Protein AF-A0A5D4H9K0-F1 (afdb_monomer_lite)

Secondary structure (DSSP, 8-state):
-----HHHHHHHHTT--HHHHHHHH---HHHHHHHHH-TT-PPPHHHHHHHHHTSSS-HHHHHHHHSTT--GGG---S--SHHHHHHHTTT--HHHHHHHH---HHHHHHHHH-TT-PPPHHHHHHHHHHTT--HHHHHHHHHSSPPPP-S--

pLDDT: mean 79.82, std 12.38, range [40.53, 95.69]

Organism: NCBI:txid2605433

Structure (mmCIF, N/CA/C/O backbone):
data_AF-A0A5D4H9K0-F1
#
_entry.id   AF-A0A5D4H9K0-F1
#
loop_
_atom_site.group_PDB
_atom_site.id
_atom_site.type_symbol
_atom_site.label_atom_id
_atom_site.label_alt_id
_atom_site.label_comp_id
_atom_site.label_asym_id
_atom_site.label_entity_id
_atom_site.label_seq_id
_atom_site.pdbx_PDB_ins_code
_atom_site.Cartn_x
_atom_site.Cartn_y
_atom_site.Cartn_z
_atom_site.occupancy
_atom_site.B_iso_or_equiv
_atom_site.auth_seq_id
_atom_site.auth_comp_id
_atom_site.auth_asym_id
_atom_site.auth_atom_id
_atom_site.pdbx_PDB_model_num
ATOM 1 N N . MET A 1 1 ? -21.396 14.145 21.094 1.00 45.66 1 MET A N 1
ATOM 2 C CA . MET A 1 1 ? -20.827 12.779 21.058 1.00 45.66 1 MET A CA 1
ATOM 3 C C . MET A 1 1 ? -19.377 12.921 20.646 1.00 45.66 1 MET A C 1
ATOM 5 O O . MET A 1 1 ? -19.140 13.548 19.626 1.00 45.66 1 MET A O 1
ATOM 9 N N . GLY A 1 2 ? -18.428 12.471 21.471 1.00 56.56 2 GLY A N 1
ATOM 10 C CA . GLY A 1 2 ? -17.002 12.613 21.161 1.00 56.56 2 GLY A CA 1
ATOM 11 C C . GLY A 1 2 ? -16.648 11.836 19.897 1.00 56.56 2 GLY A C 1
ATOM 12 O O . GLY A 1 2 ? -17.076 10.691 19.743 1.00 56.56 2 GLY A O 1
ATOM 13 N N . HIS A 1 3 ? -15.917 12.470 18.984 1.00 75.94 3 HIS A N 1
ATOM 14 C CA . HIS A 1 3 ? -15.365 11.790 17.821 1.00 75.94 3 HIS A CA 1
ATOM 15 C C . HIS A 1 3 ? -14.275 10.839 18.324 1.00 75.94 3 HIS A C 1
ATOM 17 O O . HIS A 1 3 ? -13.294 11.279 18.909 1.00 75.94 3 HIS A O 1
ATOM 23 N N . TYR A 1 4 ? -14.509 9.532 18.189 1.00 85.31 4 TYR A N 1
ATOM 24 C CA . TYR A 1 4 ? -13.506 8.512 18.476 1.00 85.31 4 TYR A CA 1
ATOM 25 C C . TYR A 1 4 ? -12.906 8.009 17.167 1.00 85.31 4 TYR A C 1
ATOM 27 O O . TYR A 1 4 ? -13.662 7.696 16.234 1.00 85.31 4 TYR A O 1
ATOM 35 N N . THR A 1 5 ? -11.586 7.823 17.159 1.00 89.00 5 THR A N 1
ATOM 36 C CA . THR A 1 5 ? -10.868 7.127 16.084 1.00 89.00 5 THR A CA 1
ATOM 37 C C . THR A 1 5 ? -11.357 5.675 15.974 1.00 89.00 5 THR A C 1
ATOM 39 O O . THR A 1 5 ? -12.049 5.159 16.862 1.00 89.00 5 THR A O 1
ATOM 42 N N . LYS A 1 6 ? -10.976 4.956 14.909 1.00 88.00 6 LYS A N 1
ATOM 43 C CA . LYS A 1 6 ? -11.309 3.523 14.767 1.00 88.00 6 LYS A CA 1
ATOM 44 C C . LYS A 1 6 ? -10.778 2.690 15.941 1.00 88.00 6 LYS A C 1
ATOM 46 O O . LYS A 1 6 ? -11.530 1.908 16.522 1.00 88.00 6 LYS A O 1
ATOM 51 N N . LEU A 1 7 ? -9.522 2.924 16.333 1.00 87.94 7 LEU A N 1
ATOM 52 C CA . LEU A 1 7 ? -8.898 2.281 17.491 1.00 87.94 7 LEU A CA 1
ATOM 53 C C . LEU A 1 7 ? -9.605 2.678 18.795 1.00 87.94 7 LEU A C 1
ATOM 55 O O . LEU A 1 7 ? -9.997 1.808 19.568 1.00 87.94 7 LEU A O 1
ATOM 59 N N . GLY A 1 8 ? -9.840 3.973 19.018 1.00 91.06 8 GLY A N 1
ATOM 60 C CA . GLY A 1 8 ? -10.522 4.476 20.212 1.00 91.06 8 GLY A CA 1
ATOM 61 C C . GLY A 1 8 ? -11.923 3.899 20.385 1.00 91.06 8 GLY A C 1
ATOM 62 O O . GLY A 1 8 ? -12.282 3.428 21.463 1.00 91.06 8 GLY A O 1
ATOM 63 N N . ARG A 1 9 ? -12.705 3.864 19.303 1.00 92.06 9 ARG A N 1
ATOM 64 C CA . ARG A 1 9 ? -14.056 3.291 19.289 1.00 92.06 9 ARG A CA 1
ATOM 65 C C . ARG A 1 9 ? -14.034 1.806 19.631 1.00 92.06 9 ARG A C 1
ATOM 67 O O . ARG A 1 9 ? -14.868 1.352 20.415 1.00 92.06 9 ARG A O 1
ATOM 74 N N . TYR A 1 10 ? -13.090 1.064 19.055 1.00 92.81 10 TYR A N 1
ATOM 75 C CA . TYR A 1 10 ? -12.926 -0.359 19.327 1.00 92.81 10 TYR A CA 1
ATOM 76 C C . TYR A 1 10 ? -12.567 -0.622 20.795 1.00 92.81 10 TYR A C 1
ATOM 78 O O . TYR A 1 10 ? -13.199 -1.461 21.438 1.00 92.81 10 TYR A O 1
ATOM 86 N N . LEU A 1 11 ? -11.620 0.135 21.355 1.00 92.81 11 LEU A N 1
ATOM 87 C CA . LEU A 1 11 ? -11.205 0.004 22.754 1.00 92.81 11 LEU A CA 1
ATOM 88 C C . LEU A 1 11 ? -12.341 0.352 23.729 1.00 92.81 11 LEU A C 1
ATOM 90 O O . LEU A 1 11 ? -12.625 -0.429 24.637 1.00 92.81 11 LEU A O 1
ATOM 94 N N . VAL A 1 12 ? -13.063 1.455 23.498 1.00 93.44 12 VAL A N 1
ATOM 95 C CA . VAL A 1 12 ? -14.212 1.857 24.334 1.00 93.44 12 VAL A CA 1
ATOM 96 C C . VAL A 1 12 ? -15.330 0.817 24.289 1.00 93.44 12 VAL A C 1
ATOM 98 O O . VAL A 1 12 ? -15.874 0.458 25.335 1.00 93.44 12 VAL A O 1
ATOM 101 N N . ARG A 1 13 ? -15.661 0.286 23.104 1.00 93.31 13 ARG A N 1
ATOM 102 C CA . ARG A 1 13 ? -16.688 -0.761 22.960 1.00 93.31 13 ARG A CA 1
ATOM 103 C C . ARG A 1 13 ? -16.325 -2.025 23.740 1.00 93.31 13 ARG A C 1
ATOM 105 O O . ARG A 1 13 ? -17.204 -2.657 24.318 1.00 93.31 13 ARG A O 1
ATOM 112 N N . ASN A 1 14 ? -15.036 -2.344 23.801 1.00 93.44 14 ASN A N 1
ATOM 113 C CA . ASN A 1 14 ? -14.492 -3.457 24.575 1.00 93.44 14 ASN A CA 1
ATOM 114 C C . ASN A 1 14 ? -14.195 -3.104 26.046 1.00 93.44 14 ASN A C 1
ATOM 116 O O . ASN A 1 14 ? -13.546 -3.875 26.746 1.00 93.44 14 ASN A O 1
ATOM 120 N N . LYS A 1 15 ? -14.689 -1.957 26.541 1.00 94.12 15 LYS A N 1
ATOM 121 C CA . LYS A 1 15 ? -14.532 -1.481 27.928 1.00 94.12 15 LYS A CA 1
ATOM 122 C C . LYS A 1 15 ? -13.074 -1.297 28.369 1.00 94.12 15 LYS A C 1
ATOM 124 O O . LYS A 1 15 ? -12.784 -1.288 29.566 1.00 94.12 15 LYS A O 1
ATOM 129 N N . ILE A 1 16 ? -12.165 -1.095 27.419 1.00 95.06 16 ILE A N 1
ATOM 130 C CA . ILE A 1 16 ? -10.774 -0.750 27.696 1.00 95.06 16 ILE A CA 1
ATOM 131 C C . ILE A 1 16 ? -10.698 0.759 27.924 1.00 95.06 16 ILE A C 1
ATOM 133 O O . ILE A 1 16 ? -11.115 1.552 27.078 1.00 95.06 16 ILE A O 1
ATOM 137 N N . ASN A 1 17 ? -10.207 1.163 29.095 1.00 92.19 17 ASN A N 1
ATOM 138 C CA . ASN A 1 17 ? -10.084 2.572 29.457 1.00 92.19 17 ASN A CA 1
ATOM 139 C C . ASN A 1 17 ? -8.664 3.101 29.175 1.00 92.19 17 ASN A C 1
ATOM 141 O O . ASN A 1 17 ? -7.690 2.350 29.189 1.00 92.19 17 ASN A O 1
ATOM 145 N N . GLN A 1 18 ? -8.536 4.411 28.937 1.00 93.75 18 GLN A N 1
ATOM 146 C CA . GLN A 1 18 ? -7.247 5.034 28.604 1.00 93.75 18 GLN A CA 1
ATOM 147 C C . GLN A 1 18 ? -6.205 4.864 29.715 1.00 93.75 18 GLN A C 1
ATOM 149 O O . GLN A 1 18 ? -5.038 4.611 29.428 1.00 93.75 18 GLN A O 1
ATOM 154 N N . LYS A 1 19 ? -6.630 4.956 30.983 1.00 93.56 19 LYS A N 1
ATOM 155 C CA . LYS A 1 19 ? -5.751 4.802 32.149 1.00 93.56 19 LYS A CA 1
ATOM 156 C C . LYS A 1 19 ? -5.066 3.432 32.156 1.00 93.56 19 LYS A C 1
ATOM 158 O O . LYS A 1 19 ? -3.860 3.361 32.349 1.00 93.56 19 LYS A O 1
ATOM 163 N N . TYR A 1 20 ? -5.811 2.375 31.846 1.00 94.00 20 TYR A N 1
ATOM 164 C CA . TYR A 1 20 ? -5.295 1.017 31.731 1.00 94.00 20 TYR A CA 1
ATOM 165 C C . TYR A 1 20 ? -4.207 0.915 30.657 1.00 94.00 20 TYR A C 1
ATOM 167 O O . TYR A 1 20 ? -3.156 0.327 30.896 1.00 94.00 20 TYR A O 1
ATOM 175 N N . ILE A 1 21 ? -4.412 1.539 29.492 1.00 94.50 21 ILE A N 1
ATOM 176 C CA . ILE A 1 21 ? -3.400 1.555 28.429 1.00 94.50 21 ILE A CA 1
ATOM 177 C C . ILE A 1 21 ? -2.146 2.315 28.876 1.00 94.50 21 ILE A C 1
ATOM 179 O O . ILE A 1 21 ? -1.044 1.810 28.681 1.00 94.50 21 ILE A O 1
ATOM 183 N N . VAL A 1 22 ? -2.288 3.483 29.509 1.00 95.69 22 VAL A N 1
ATOM 184 C CA . VAL A 1 22 ? -1.152 4.265 30.037 1.00 95.69 22 VAL A CA 1
ATOM 185 C C . VAL A 1 22 ? -0.318 3.426 31.011 1.00 95.69 22 VAL A C 1
ATOM 187 O O . VAL A 1 22 ? 0.896 3.313 30.845 1.00 95.69 22 VAL A O 1
ATOM 190 N N . GLU A 1 23 ? -0.975 2.779 31.975 1.00 94.38 23 GLU A N 1
ATOM 191 C CA . GLU A 1 23 ? -0.322 1.995 33.032 1.00 94.38 23 GLU A CA 1
ATOM 192 C C . GLU A 1 23 ? 0.404 0.749 32.503 1.00 94.38 23 GLU A C 1
ATOM 194 O O . GLU A 1 23 ? 1.418 0.353 33.073 1.00 94.38 23 GLU A O 1
ATOM 199 N N . ASN A 1 24 ? -0.070 0.154 31.403 1.00 93.25 24 ASN A N 1
ATOM 200 C CA . ASN A 1 24 ? 0.453 -1.121 30.896 1.00 93.25 24 ASN A CA 1
ATOM 201 C C . ASN A 1 24 ? 1.328 -1.001 29.635 1.00 93.25 24 ASN A C 1
ATOM 203 O O . ASN A 1 24 ? 1.926 -1.988 29.214 1.00 93.25 24 ASN A O 1
ATOM 207 N N . THR A 1 25 ? 1.421 0.181 29.015 1.00 91.31 25 THR A N 1
ATOM 208 C CA . THR A 1 25 ? 2.244 0.398 27.803 1.00 91.31 25 THR A CA 1
ATOM 209 C C . THR A 1 25 ? 3.394 1.381 28.004 1.00 91.31 25 THR A C 1
ATOM 211 O O . THR A 1 25 ? 4.319 1.406 27.191 1.00 91.31 25 THR A O 1
ATOM 214 N N . GLY A 1 26 ? 3.352 2.197 29.065 1.00 90.94 26 GLY A N 1
ATOM 215 C CA . GLY A 1 26 ? 4.328 3.264 29.302 1.00 90.94 26 GLY A CA 1
ATOM 216 C C . GLY A 1 26 ? 4.161 4.482 28.385 1.00 90.94 26 GLY A C 1
ATOM 217 O O . GLY A 1 26 ? 5.025 5.358 28.367 1.00 90.94 26 GLY A O 1
ATOM 218 N N . PHE A 1 27 ? 3.075 4.560 27.609 1.00 94.31 27 PHE A N 1
ATOM 219 C CA . PHE A 1 27 ? 2.748 5.740 26.808 1.00 94.31 27 PHE A CA 1
ATOM 220 C C . PHE A 1 27 ? 2.212 6.883 27.675 1.00 94.31 27 PHE A C 1
ATOM 222 O O . PHE A 1 27 ? 1.559 6.655 28.691 1.00 94.31 27 PHE A O 1
ATOM 229 N N . SER A 1 28 ? 2.458 8.131 27.263 1.00 95.38 28 SER A N 1
ATOM 230 C CA . SER A 1 28 ? 1.916 9.295 27.969 1.00 95.38 28 SER A CA 1
ATOM 231 C C . SER A 1 28 ? 0.389 9.350 27.859 1.00 95.38 28 SER A C 1
ATOM 233 O O . SER A 1 28 ? -0.193 8.925 26.859 1.00 95.38 28 SER A O 1
ATOM 235 N N . ALA A 1 29 ? -0.267 9.921 28.874 1.00 93.75 29 ALA A N 1
ATOM 236 C CA . ALA A 1 29 ? -1.721 10.095 28.875 1.00 93.75 29 ALA A CA 1
ATOM 237 C C . ALA A 1 29 ? -2.212 10.909 27.668 1.00 93.75 29 ALA A C 1
ATOM 239 O O . ALA A 1 29 ? -3.228 10.568 27.071 1.00 93.75 29 ALA A O 1
ATOM 240 N N . GLU A 1 30 ? -1.454 11.931 27.264 1.00 93.25 30 GLU A N 1
ATOM 241 C CA . GLU A 1 30 ? -1.730 12.724 26.064 1.00 93.25 30 GLU A CA 1
ATOM 242 C C . GLU A 1 30 ? -1.684 11.867 24.791 1.00 93.25 30 GLU A C 1
ATOM 244 O O . GLU A 1 30 ? -2.621 11.882 23.997 1.00 93.25 30 GLU A O 1
ATOM 249 N N . LYS A 1 31 ? -0.641 11.044 24.627 1.00 91.38 31 LYS A N 1
ATOM 250 C CA . LYS A 1 31 ? -0.485 10.163 23.463 1.00 91.38 31 LYS A CA 1
ATOM 251 C C . LYS A 1 31 ? -1.603 9.122 23.384 1.00 91.38 31 LYS A C 1
ATOM 253 O O . LYS A 1 31 ? -2.177 8.918 22.317 1.00 91.38 31 LYS A O 1
ATOM 258 N N . VAL A 1 32 ? -1.959 8.512 24.515 1.00 93.06 32 VAL A N 1
ATOM 259 C CA . VAL A 1 32 ? -3.086 7.571 24.590 1.00 93.06 32 VAL A CA 1
ATOM 260 C C . VAL A 1 32 ? -4.414 8.274 24.311 1.00 93.06 32 VAL A C 1
ATOM 262 O O . VAL A 1 32 ? -5.237 7.729 23.581 1.00 93.06 32 VAL A O 1
ATOM 265 N N . SER A 1 33 ? -4.619 9.486 24.828 1.00 93.12 33 SER A N 1
ATOM 266 C CA . SER A 1 33 ? -5.807 10.285 24.515 1.00 93.12 33 SER A CA 1
ATOM 267 C C . SER A 1 33 ? -5.909 10.544 23.012 1.00 93.12 33 SER A C 1
ATOM 269 O O . SER A 1 33 ? -6.958 10.285 22.424 1.00 93.12 33 SER A O 1
ATOM 271 N N . ASN A 1 34 ? -4.814 10.941 22.360 1.00 91.94 34 ASN A N 1
ATOM 272 C CA . ASN A 1 34 ? -4.777 11.185 20.916 1.00 91.94 34 ASN A CA 1
ATOM 273 C C . ASN A 1 34 ? -5.175 9.941 20.109 1.00 91.94 34 ASN A C 1
ATOM 275 O O . ASN A 1 34 ? -5.990 10.044 19.195 1.00 91.94 34 ASN A O 1
ATOM 279 N N . TYR A 1 35 ? -4.722 8.747 20.505 1.00 90.00 35 TYR A N 1
ATOM 280 C CA . TYR A 1 35 ? -5.180 7.503 19.875 1.00 90.00 35 TYR A CA 1
ATOM 281 C C . TYR A 1 35 ? -6.683 7.268 19.996 1.00 90.00 35 TYR A C 1
ATOM 283 O O . TYR A 1 35 ? -7.250 6.591 19.142 1.00 90.00 35 TYR A O 1
ATOM 291 N N . TYR A 1 36 ? -7.338 7.789 21.035 1.00 91.38 36 TYR A N 1
ATOM 292 C CA . TYR A 1 36 ? -8.774 7.616 21.217 1.00 91.38 36 TYR A CA 1
ATOM 293 C C . TYR A 1 36 ? -9.589 8.616 20.403 1.00 91.38 36 TYR A C 1
ATOM 295 O O . TYR A 1 36 ? -10.618 8.212 19.865 1.00 91.38 36 TYR A O 1
ATOM 303 N N . ILE A 1 37 ? -9.169 9.882 20.320 1.00 90.81 37 ILE A N 1
ATOM 304 C CA . ILE A 1 37 ? -10.042 10.971 19.842 1.00 90.81 37 ILE A CA 1
ATOM 305 C C . ILE A 1 37 ? -9.509 11.793 18.661 1.00 90.81 37 ILE A C 1
ATOM 307 O O . ILE A 1 37 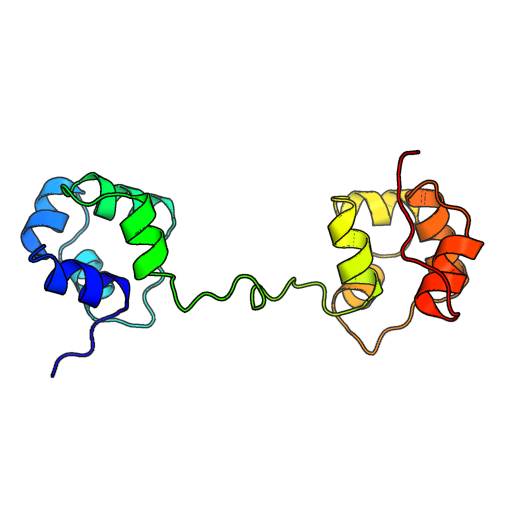? -10.293 12.506 18.044 1.00 90.81 37 ILE A O 1
ATOM 311 N N . GLU A 1 38 ? -8.219 11.723 18.328 1.00 86.94 38 GLU A N 1
ATOM 312 C CA . GLU A 1 38 ? -7.623 12.557 17.277 1.00 86.94 38 GLU A CA 1
ATOM 313 C C . GLU A 1 38 ? -7.430 11.750 15.987 1.00 86.94 38 GLU A C 1
ATOM 315 O O . GLU A 1 38 ? -6.473 10.985 15.854 1.00 86.94 38 GLU A O 1
ATOM 320 N N . ASP A 1 39 ? -8.331 11.946 15.020 1.00 75.25 39 ASP A N 1
ATOM 321 C CA . ASP A 1 39 ? -8.386 11.195 13.756 1.00 75.25 39 ASP A CA 1
ATOM 322 C C . ASP A 1 39 ? -7.112 11.318 12.902 1.00 75.25 39 ASP A C 1
ATOM 324 O O . ASP A 1 39 ? -6.836 10.439 12.083 1.00 75.25 39 ASP A O 1
ATOM 328 N N . ARG A 1 40 ? -6.311 12.380 13.079 1.00 73.81 40 ARG A N 1
ATOM 329 C CA . ARG A 1 40 ? -5.031 12.553 12.366 1.00 73.81 40 ARG A CA 1
ATOM 330 C C . ARG A 1 40 ? -3.856 11.834 13.025 1.00 73.81 40 ARG A C 1
ATOM 332 O O . ARG A 1 40 ? -2.765 11.814 12.452 1.00 73.81 40 ARG A O 1
ATOM 339 N N . THR A 1 41 ? -4.044 11.265 14.213 1.00 76.75 41 THR A N 1
ATOM 340 C CA . THR A 1 41 ? -2.977 10.550 14.915 1.00 76.75 41 THR A CA 1
ATOM 341 C C . THR A 1 41 ? -2.682 9.239 14.204 1.00 76.75 41 THR A C 1
ATOM 343 O O . THR A 1 41 ? -3.505 8.325 14.181 1.00 76.75 41 THR A O 1
ATOM 346 N N . LEU A 1 42 ? -1.478 9.131 13.648 1.00 72.00 42 LEU A N 1
ATOM 347 C CA . LEU A 1 42 ? -0.970 7.871 13.123 1.00 72.00 42 LEU A CA 1
ATOM 348 C C . LEU A 1 42 ? -0.542 6.974 14.287 1.00 72.00 42 LEU A C 1
ATOM 350 O O . LEU A 1 42 ? 0.186 7.410 15.178 1.00 72.00 42 LEU A O 1
ATOM 354 N N . VAL A 1 43 ? -0.993 5.721 14.264 1.00 75.75 43 VAL A N 1
ATOM 355 C CA . VAL A 1 43 ? -0.554 4.679 15.198 1.00 75.75 43 VAL A CA 1
ATOM 356 C C . VAL A 1 43 ? 0.479 3.830 14.476 1.00 75.75 43 VAL A C 1
ATOM 358 O O . VAL A 1 43 ? 0.155 3.196 13.468 1.00 75.75 43 VAL A O 1
ATOM 361 N N . TYR A 1 44 ? 1.720 3.820 14.956 1.00 72.25 44 TYR A N 1
ATOM 362 C CA . TYR A 1 44 ? 2.733 2.945 14.370 1.00 72.25 44 TYR A CA 1
ATOM 363 C C . TYR A 1 44 ? 2.437 1.476 14.696 1.00 72.25 44 TYR A C 1
ATOM 365 O O . TYR A 1 44 ? 1.771 1.155 15.682 1.00 72.25 44 TYR A O 1
ATOM 373 N N . ALA A 1 45 ? 2.919 0.559 13.855 1.00 58.06 45 ALA A N 1
ATOM 374 C CA . ALA A 1 45 ? 2.597 -0.864 13.975 1.00 58.06 45 ALA A CA 1
ATOM 375 C C . ALA A 1 45 ? 3.045 -1.466 15.322 1.00 58.06 45 ALA A C 1
ATOM 377 O O . ALA A 1 45 ? 2.329 -2.274 15.914 1.00 58.06 45 ALA A O 1
ATOM 378 N N . ASP A 1 46 ? 4.202 -1.047 15.835 1.00 63.69 46 ASP A N 1
ATOM 379 C CA . ASP A 1 46 ? 4.719 -1.474 17.136 1.00 63.69 46 ASP A CA 1
ATOM 380 C C . ASP A 1 46 ? 3.904 -0.897 18.306 1.00 63.69 46 ASP A C 1
ATOM 382 O O . ASP A 1 46 ? 3.718 -1.564 19.327 1.00 63.69 46 ASP A O 1
ATOM 386 N N . GLU A 1 47 ? 3.374 0.317 18.153 1.00 82.38 47 GLU A N 1
ATOM 387 C CA . GLU A 1 47 ? 2.498 0.959 19.135 1.00 82.38 47 GLU A CA 1
ATOM 388 C C . GLU A 1 47 ? 1.137 0.270 19.193 1.00 82.38 47 GLU A C 1
ATOM 390 O O . GLU A 1 47 ? 0.667 -0.081 20.276 1.00 82.38 47 GLU A O 1
ATOM 395 N N . PHE A 1 48 ? 0.543 0.001 18.029 1.00 87.00 48 PHE A N 1
ATOM 396 C CA . PHE A 1 48 ? -0.683 -0.780 17.906 1.00 87.00 48 PHE A CA 1
ATOM 397 C C . PHE A 1 48 ? -0.519 -2.165 18.540 1.00 87.00 48 PHE A C 1
ATOM 399 O O . PHE A 1 48 ? -1.353 -2.582 19.346 1.00 87.00 48 PHE A O 1
ATOM 406 N N . TYR A 1 49 ? 0.596 -2.843 18.248 1.00 82.69 49 TYR A N 1
ATOM 407 C CA . TYR A 1 49 ? 0.896 -4.154 18.814 1.00 82.69 49 TYR A CA 1
ATOM 408 C C . TYR A 1 49 ? 0.892 -4.137 20.347 1.00 82.69 49 TYR A C 1
ATOM 410 O O . TYR A 1 49 ? 0.219 -4.956 20.977 1.00 82.69 49 TYR A O 1
ATOM 418 N N . LYS A 1 50 ? 1.590 -3.168 20.952 1.00 88.62 50 LYS A N 1
ATOM 419 C CA . LYS A 1 50 ? 1.654 -3.003 22.413 1.00 88.62 50 LYS A CA 1
ATOM 420 C C . LYS A 1 50 ? 0.286 -2.713 23.029 1.00 88.62 50 LYS A C 1
ATOM 422 O O . LYS A 1 50 ? -0.020 -3.267 24.080 1.00 88.62 50 LYS A O 1
ATOM 427 N N . ILE A 1 51 ? -0.530 -1.881 22.378 1.00 91.31 51 ILE A N 1
ATOM 428 C CA . ILE A 1 51 ? -1.873 -1.517 22.857 1.00 91.31 51 ILE A CA 1
ATOM 429 C C . ILE A 1 51 ? -2.798 -2.730 22.886 1.00 91.31 51 ILE A C 1
ATOM 431 O O . ILE A 1 51 ? -3.508 -2.916 23.866 1.00 91.31 51 ILE A O 1
ATOM 435 N N . ILE A 1 52 ? -2.809 -3.561 21.842 1.00 93.38 52 ILE A N 1
ATOM 436 C CA . ILE A 1 52 ? -3.696 -4.731 21.824 1.00 93.38 52 ILE A CA 1
ATOM 437 C C . ILE A 1 52 ? -3.168 -5.822 22.761 1.00 93.38 52 ILE A C 1
ATOM 439 O O . ILE A 1 52 ? -3.939 -6.368 23.549 1.00 93.38 52 ILE A O 1
ATOM 443 N N . LYS A 1 53 ? -1.857 -6.104 22.755 1.00 91.50 53 LYS A N 1
ATOM 444 C CA . LYS A 1 53 ? -1.264 -7.165 23.590 1.00 91.50 53 LYS A CA 1
ATOM 445 C C . LYS A 1 53 ? -1.318 -6.907 25.091 1.00 91.50 53 LYS A C 1
ATOM 447 O O . LYS A 1 53 ? -1.257 -7.871 25.846 1.00 91.50 53 LYS A O 1
ATOM 452 N N . CYS A 1 54 ? -1.421 -5.655 25.534 1.00 93.38 54 CYS A N 1
ATOM 453 C CA . CYS A 1 54 ? -1.621 -5.373 26.954 1.00 93.38 54 CYS A CA 1
ATOM 454 C C . CYS A 1 54 ? -3.069 -5.610 27.417 1.00 93.38 54 CYS A C 1
ATOM 456 O O . CYS A 1 54 ? -3.337 -5.513 28.608 1.00 93.38 54 CYS A O 1
ATOM 458 N N . THR A 1 55 ? -3.994 -5.929 26.506 1.00 92.25 55 THR A N 1
ATOM 459 C CA . THR A 1 55 ? -5.390 -6.273 26.808 1.00 92.25 55 THR A CA 1
ATOM 460 C C . THR A 1 55 ? -5.633 -7.780 26.687 1.00 92.25 55 THR A C 1
ATOM 462 O O . THR A 1 55 ? -4.774 -8.529 26.233 1.00 92.25 55 THR A O 1
ATOM 465 N N . SER A 1 56 ? -6.834 -8.235 27.050 1.00 91.69 56 SER A N 1
ATOM 466 C CA . SER A 1 56 ? -7.277 -9.618 26.828 1.00 91.69 56 SER A CA 1
ATOM 467 C C . SER A 1 56 ? -7.919 -9.845 25.451 1.00 91.69 56 SER A C 1
ATOM 469 O O . SER A 1 56 ? -8.590 -10.858 25.262 1.00 91.69 56 SER A O 1
ATOM 471 N N . LEU A 1 57 ? -7.823 -8.880 24.531 1.00 91.19 57 LEU A N 1
ATOM 472 C CA . LEU A 1 57 ? -8.453 -8.967 23.214 1.00 91.19 57 LEU A CA 1
ATOM 473 C C . LEU A 1 57 ? -7.643 -9.874 22.288 1.00 91.19 57 LEU A C 1
ATOM 475 O O . LEU A 1 57 ? -6.411 -9.853 22.311 1.00 91.19 57 LEU A O 1
ATOM 479 N N . ASP A 1 58 ? -8.341 -10.639 21.447 1.00 92.19 58 ASP A N 1
ATOM 480 C CA . ASP A 1 58 ? -7.688 -11.396 20.386 1.00 92.19 58 ASP A CA 1
ATOM 481 C C . ASP A 1 58 ? -7.077 -10.436 19.357 1.00 92.19 58 ASP A C 1
ATOM 483 O O . ASP A 1 58 ? -7.673 -9.418 18.990 1.00 92.19 58 ASP A O 1
ATOM 487 N N . PHE A 1 59 ? -5.846 -10.723 18.941 1.00 82.62 59 PHE A N 1
ATOM 488 C CA . PHE A 1 59 ? -5.085 -9.804 18.105 1.00 82.62 59 PHE A CA 1
ATOM 489 C C . PHE A 1 59 ? -5.602 -9.775 16.666 1.00 82.62 59 PHE A C 1
ATOM 491 O O . PHE A 1 59 ? -5.676 -8.698 16.068 1.00 82.62 59 PHE A O 1
ATOM 498 N N . ASP A 1 60 ? -5.989 -10.932 16.137 1.00 72.06 60 ASP A N 1
ATOM 499 C CA . ASP A 1 60 ? -6.415 -11.087 14.751 1.00 72.06 60 ASP A CA 1
ATOM 500 C C . ASP A 1 60 ? -7.831 -10.526 14.577 1.00 72.06 60 ASP A C 1
ATOM 502 O O . ASP A 1 60 ? -8.062 -9.726 13.666 1.00 72.06 60 ASP A O 1
ATOM 506 N N . ASP A 1 61 ? -8.734 -10.799 15.524 1.00 85.31 61 ASP A N 1
ATOM 507 C CA . ASP A 1 61 ? -10.069 -10.187 15.566 1.00 85.31 61 ASP A CA 1
ATOM 508 C C . ASP A 1 61 ? -9.989 -8.661 15.728 1.00 85.31 61 ASP A C 1
ATOM 510 O O . ASP A 1 61 ? -10.742 -7.909 15.099 1.00 85.31 61 ASP A O 1
ATOM 514 N N . SER A 1 62 ? -9.039 -8.177 16.538 1.00 84.38 62 SER A N 1
ATOM 515 C CA . SER A 1 62 ? -8.803 -6.739 16.697 1.00 84.38 62 SER A CA 1
ATOM 516 C C . SER A 1 62 ? -8.336 -6.096 15.396 1.00 84.38 62 SER A C 1
ATOM 518 O O . SER A 1 62 ? -8.830 -5.027 15.038 1.00 84.38 62 SER A O 1
ATOM 520 N N . CYS A 1 63 ? -7.425 -6.738 14.660 1.00 80.12 63 CYS A N 1
ATOM 521 C CA . CYS A 1 63 ? -7.006 -6.262 13.343 1.00 80.12 63 CYS A CA 1
ATOM 522 C C . CYS A 1 63 ? -8.182 -6.241 12.366 1.00 80.12 63 CYS A C 1
ATOM 524 O O . CYS A 1 63 ? -8.439 -5.208 11.746 1.00 80.12 63 CYS A O 1
ATOM 526 N N . ALA A 1 64 ? -8.912 -7.354 12.269 1.00 77.44 64 ALA A N 1
ATOM 527 C CA . ALA A 1 64 ? -10.034 -7.500 11.355 1.00 77.44 64 ALA A CA 1
ATOM 528 C C . ALA A 1 64 ? -11.082 -6.411 11.582 1.00 77.44 64 ALA A C 1
ATOM 530 O O . ALA A 1 64 ? -11.538 -5.807 10.624 1.00 77.44 64 ALA A O 1
ATOM 531 N N . GLU A 1 65 ? -11.421 -6.095 12.831 1.00 84.25 65 GLU A N 1
ATOM 532 C CA . GLU A 1 65 ? -12.479 -5.136 13.149 1.00 84.25 65 GLU A CA 1
ATOM 533 C C . GLU A 1 65 ? -12.025 -3.668 13.106 1.00 84.25 65 GLU A C 1
ATOM 535 O O . GLU A 1 65 ? -12.792 -2.804 12.670 1.00 84.25 65 GLU A O 1
ATOM 540 N N . ILE A 1 66 ? -10.798 -3.354 13.542 1.00 84.75 66 ILE A N 1
ATOM 541 C CA . ILE A 1 66 ? -10.260 -1.979 13.505 1.00 84.75 66 ILE A CA 1
ATOM 542 C C . ILE A 1 66 ? -9.964 -1.558 12.062 1.00 84.75 66 ILE A C 1
ATOM 544 O O . ILE A 1 66 ? -10.169 -0.397 11.692 1.00 84.75 66 ILE A O 1
ATOM 548 N N . PHE A 1 67 ? -9.517 -2.507 11.241 1.00 82.31 67 PHE A N 1
ATOM 549 C CA . PHE A 1 67 ? -9.130 -2.289 9.854 1.00 82.31 67 PHE A CA 1
ATOM 5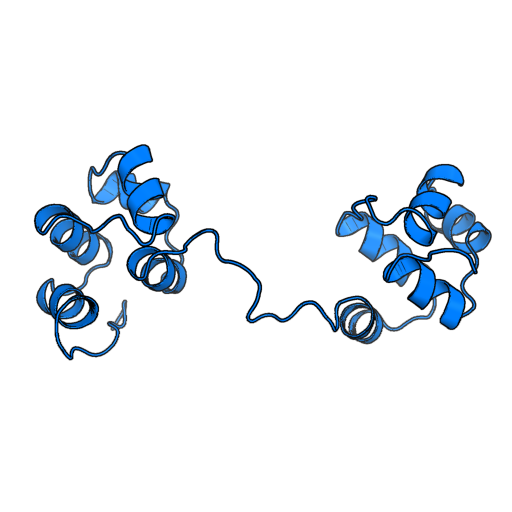50 C C . PHE A 1 67 ? -10.132 -2.865 8.848 1.00 82.31 67 PHE A C 1
ATOM 552 O O . PHE A 1 67 ? -9.804 -2.936 7.673 1.00 82.31 67 PHE A O 1
ATOM 559 N N . LYS A 1 68 ? -11.363 -3.213 9.252 1.00 79.00 68 LYS A N 1
ATOM 560 C CA . LYS A 1 68 ? -12.369 -3.816 8.349 1.00 79.00 68 LYS A CA 1
ATOM 561 C C . LYS A 1 68 ? -12.711 -2.988 7.118 1.00 79.00 68 LYS A C 1
ATOM 563 O O . LYS A 1 68 ? -13.089 -3.544 6.097 1.00 79.00 68 LYS A O 1
ATOM 568 N N . ASP A 1 69 ? -12.594 -1.663 7.218 1.00 70.50 69 ASP A N 1
ATOM 569 C CA . ASP A 1 69 ? -12.829 -0.772 6.077 1.00 70.50 69 ASP A CA 1
ATOM 570 C C . ASP A 1 69 ? -11.551 -0.534 5.252 1.00 70.50 69 ASP A C 1
ATOM 572 O O . ASP A 1 69 ? -11.579 0.222 4.281 1.00 70.50 69 ASP A O 1
ATOM 576 N N . ILE A 1 70 ? -10.413 -1.118 5.652 1.00 61.44 70 ILE A N 1
ATOM 577 C CA . ILE A 1 70 ? -9.226 -1.215 4.803 1.00 61.44 70 ILE A CA 1
ATOM 578 C C . ILE A 1 70 ? -9.484 -2.364 3.839 1.00 61.44 70 ILE A C 1
ATOM 580 O O . ILE A 1 70 ? -9.214 -3.530 4.113 1.00 61.44 70 ILE A O 1
ATOM 584 N N . ASP A 1 71 ? -10.036 -2.006 2.692 1.00 50.91 71 ASP A N 1
ATOM 585 C CA . ASP A 1 71 ? -10.156 -2.923 1.579 1.00 50.91 71 ASP A CA 1
ATOM 586 C C . ASP A 1 71 ? -8.747 -3.226 1.039 1.00 50.91 71 ASP A C 1
ATOM 588 O O . ASP A 1 71 ? -8.028 -2.314 0.624 1.00 50.91 71 ASP A O 1
ATOM 592 N N . ILE A 1 72 ? -8.332 -4.498 1.044 1.00 44.38 72 ILE A N 1
ATOM 593 C CA . ILE A 1 72 ? -7.068 -4.936 0.423 1.00 44.38 72 ILE A CA 1
ATOM 594 C C . ILE A 1 72 ? -7.028 -4.538 -1.062 1.00 44.38 72 ILE A C 1
ATOM 596 O O . ILE A 1 72 ? -5.947 -4.294 -1.599 1.00 44.38 72 ILE A O 1
ATOM 600 N N . THR A 1 73 ? -8.185 -4.394 -1.718 1.00 46.16 73 THR A N 1
ATOM 601 C CA . THR A 1 73 ? -8.264 -3.902 -3.100 1.00 46.16 73 THR A CA 1
ATOM 602 C C . THR A 1 73 ? -7.984 -2.396 -3.236 1.00 46.16 73 THR A C 1
ATOM 604 O O . THR A 1 73 ? -7.688 -1.944 -4.339 1.00 46.16 73 THR A O 1
ATOM 607 N N . ASN A 1 74 ? -7.966 -1.644 -2.124 1.00 40.53 74 ASN A N 1
ATOM 608 C CA . ASN A 1 74 ? -7.614 -0.219 -2.037 1.00 40.53 74 ASN A CA 1
ATOM 609 C C . ASN A 1 74 ? -6.237 0.051 -1.399 1.00 40.53 74 ASN A C 1
ATOM 611 O O . ASN A 1 74 ? -5.919 1.209 -1.110 1.00 40.53 74 ASN A O 1
ATOM 615 N N . TYR A 1 75 ? -5.373 -0.959 -1.208 1.00 40.81 75 TYR A N 1
ATOM 616 C CA . TYR A 1 75 ? -3.941 -0.662 -1.113 1.00 40.81 75 TYR A CA 1
ATOM 617 C C . TYR A 1 75 ? -3.508 -0.161 -2.491 1.00 40.81 75 TYR A C 1
ATOM 619 O O . TYR A 1 75 ? -3.200 -0.954 -3.383 1.00 40.81 75 TYR A O 1
ATOM 627 N N . GLU A 1 76 ? -3.538 1.160 -2.692 1.00 46.12 76 GLU A N 1
ATOM 628 C CA . GLU A 1 76 ? -2.966 1.777 -3.880 1.00 46.12 76 GLU A CA 1
ATOM 629 C C . GLU A 1 76 ? -1.479 1.451 -3.878 1.00 46.12 76 GLU A C 1
ATOM 631 O O . GLU A 1 76 ? -0.646 2.117 -3.257 1.00 46.12 76 GLU A O 1
ATOM 636 N N . SER A 1 77 ? -1.133 0.383 -4.591 1.00 54.53 77 SER A N 1
ATOM 637 C CA . SER A 1 77 ? 0.212 0.211 -5.079 1.00 54.53 77 SER A CA 1
ATOM 638 C C . SER A 1 77 ? 0.611 1.557 -5.673 1.00 54.53 77 SER A C 1
ATOM 640 O O . SER A 1 77 ? -0.072 2.070 -6.561 1.00 54.53 77 SER A O 1
ATOM 642 N N . LYS A 1 78 ? 1.711 2.156 -5.194 1.00 61.69 78 LYS A N 1
ATOM 643 C CA . LYS A 1 78 ? 2.270 3.375 -5.814 1.00 61.69 78 LYS A CA 1
ATOM 644 C C . LYS A 1 78 ? 2.420 3.210 -7.334 1.00 61.69 78 LYS A C 1
ATOM 646 O O . LYS A 1 78 ? 2.511 4.181 -8.077 1.00 61.69 78 LYS A O 1
ATOM 651 N N . TRP A 1 79 ? 2.468 1.958 -7.777 1.00 69.94 79 TRP A N 1
ATOM 652 C CA . TRP A 1 79 ? 2.377 1.522 -9.146 1.00 69.94 79 TRP A CA 1
ATOM 653 C C . TRP A 1 79 ? 0.956 1.652 -9.692 1.00 69.94 79 TRP A C 1
ATOM 655 O O . TRP A 1 79 ? 0.103 0.793 -9.486 1.00 69.94 79 TRP A O 1
ATOM 665 N N . GLN A 1 80 ? 0.719 2.731 -10.425 1.00 71.56 80 GLN A N 1
ATOM 666 C CA . GLN A 1 80 ? -0.579 2.991 -11.032 1.00 71.56 80 GLN A CA 1
ATOM 667 C C . GLN A 1 80 ? -0.634 2.533 -12.492 1.00 71.56 80 GLN A C 1
ATOM 669 O O . GLN A 1 80 ? -1.730 2.335 -13.008 1.00 71.56 80 GLN A O 1
ATOM 674 N N . SER A 1 81 ? 0.505 2.371 -13.176 1.00 78.38 81 SER A N 1
ATOM 675 C CA . SER A 1 81 ? 0.519 1.904 -14.565 1.00 78.38 81 SER A CA 1
ATOM 676 C C . SER A 1 81 ? 0.378 0.382 -14.650 1.00 78.38 81 SER A C 1
ATOM 678 O O . SER A 1 81 ? 0.785 -0.345 -13.742 1.00 78.38 81 SER A O 1
ATOM 680 N N . GLU A 1 82 ? -0.141 -0.118 -15.774 1.00 79.25 82 GLU A N 1
ATOM 681 C CA . GLU A 1 82 ? -0.212 -1.561 -16.045 1.00 79.25 82 GLU A CA 1
ATOM 682 C C . GLU A 1 82 ? 1.170 -2.222 -15.949 1.00 79.25 82 GLU A C 1
ATOM 684 O O . GLU A 1 82 ? 1.302 -3.328 -15.426 1.00 79.25 82 GLU A O 1
ATOM 689 N N . LEU A 1 83 ? 2.219 -1.510 -16.378 1.00 79.50 83 LEU A N 1
ATOM 690 C CA . LEU A 1 83 ? 3.607 -1.943 -16.247 1.00 79.50 83 LEU A CA 1
ATOM 691 C C . LEU A 1 83 ? 4.050 -2.032 -14.783 1.00 79.50 83 LEU A C 1
ATOM 693 O O . LEU A 1 83 ? 4.708 -2.995 -14.390 1.00 79.50 83 LEU A O 1
ATOM 697 N N . GLY A 1 84 ? 3.675 -1.052 -13.965 1.00 78.75 84 GLY A N 1
ATOM 698 C CA . GLY A 1 84 ? 3.959 -1.049 -12.538 1.00 78.75 84 GLY A CA 1
ATOM 699 C C . GLY A 1 84 ? 3.274 -2.198 -11.796 1.00 78.75 84 GLY A C 1
ATOM 700 O O . GLY A 1 84 ? 3.915 -2.890 -11.004 1.00 78.75 84 GLY A O 1
ATOM 701 N N . ILE A 1 85 ? 2.000 -2.450 -12.097 1.00 79.56 85 ILE A N 1
ATOM 702 C CA . ILE A 1 85 ? 1.222 -3.562 -11.529 1.00 79.56 85 ILE A CA 1
ATOM 703 C C . ILE A 1 85 ? 1.804 -4.912 -11.971 1.00 79.56 85 ILE A C 1
ATOM 705 O O . ILE A 1 85 ? 1.961 -5.828 -11.159 1.00 79.56 85 ILE A O 1
ATOM 709 N N . PHE A 1 86 ? 2.168 -5.032 -13.250 1.00 81.19 86 PHE A N 1
ATOM 710 C CA . PHE A 1 86 ? 2.815 -6.220 -13.797 1.00 81.19 86 PHE A CA 1
ATOM 711 C C . PHE A 1 86 ? 4.121 -6.535 -13.054 1.00 81.19 86 PHE A C 1
ATOM 713 O O . PHE A 1 86 ? 4.281 -7.649 -12.553 1.00 81.19 86 PHE A O 1
ATOM 720 N N . LEU A 1 87 ? 5.006 -5.541 -12.913 1.00 76.06 87 LEU A N 1
ATOM 721 C CA . LEU A 1 87 ? 6.317 -5.679 -12.272 1.00 76.06 87 LEU A CA 1
ATOM 722 C C . LEU A 1 87 ? 6.248 -5.931 -10.764 1.00 76.06 87 LEU A C 1
ATOM 724 O O . LEU A 1 87 ? 7.090 -6.664 -10.239 1.00 76.06 87 LEU A O 1
ATOM 728 N N . PHE A 1 88 ? 5.240 -5.387 -10.077 1.00 72.25 88 PHE A N 1
ATOM 729 C CA . PHE A 1 88 ? 4.981 -5.695 -8.668 1.00 72.25 88 PHE A CA 1
ATOM 730 C C . PHE A 1 88 ? 4.827 -7.202 -8.433 1.00 72.25 88 PHE A C 1
ATOM 732 O O . PHE A 1 88 ? 5.388 -7.732 -7.478 1.00 72.25 88 PHE A O 1
ATOM 739 N N . GLY A 1 89 ? 4.159 -7.903 -9.357 1.00 69.56 89 GLY A N 1
ATOM 740 C CA . GLY A 1 89 ? 3.975 -9.355 -9.290 1.00 69.56 89 GLY A CA 1
ATOM 741 C C . GLY A 1 89 ? 5.271 -10.175 -9.325 1.00 69.56 89 GLY A C 1
ATOM 742 O O . GLY A 1 89 ? 5.247 -11.336 -8.935 1.00 69.56 89 GLY A O 1
ATOM 743 N N . TYR A 1 90 ? 6.400 -9.589 -9.739 1.00 68.69 90 TYR A N 1
ATOM 744 C CA . TYR A 1 90 ? 7.700 -10.275 -9.803 1.00 68.69 90 TYR A CA 1
ATOM 745 C C . TYR A 1 90 ? 8.692 -9.841 -8.716 1.00 68.69 90 TYR A C 1
ATOM 747 O O . TYR A 1 90 ? 9.854 -10.248 -8.773 1.00 68.69 90 TYR A O 1
ATOM 755 N N . PHE A 1 91 ? 8.262 -9.015 -7.749 1.00 62.56 91 PHE A N 1
ATOM 756 C CA . PHE A 1 91 ? 9.045 -8.577 -6.580 1.00 62.56 91 PHE A CA 1
ATOM 757 C C . PHE A 1 91 ? 10.512 -8.209 -6.894 1.00 62.56 91 PHE A C 1
ATOM 759 O O . PHE A 1 91 ? 11.440 -8.588 -6.177 1.00 62.56 91 PHE A O 1
ATOM 766 N N . LYS A 1 92 ? 10.758 -7.455 -7.973 1.00 66.44 92 LYS A N 1
ATOM 767 C CA . LYS A 1 92 ? 12.097 -6.915 -8.260 1.00 66.44 92 LYS A CA 1
ATOM 768 C C . LYS A 1 92 ? 12.222 -5.487 -7.712 1.00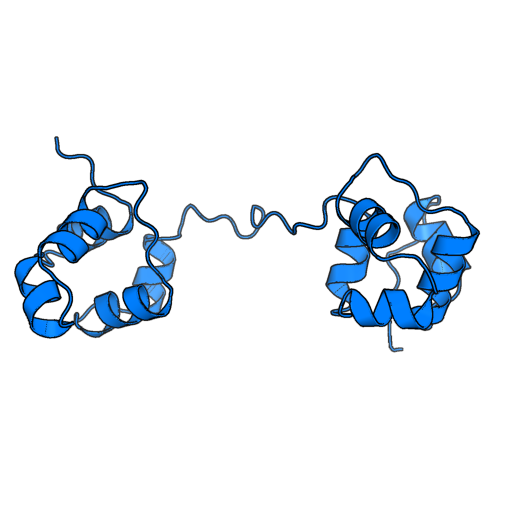 66.44 92 LYS A C 1
ATOM 770 O O . LYS A 1 92 ? 11.382 -4.648 -8.042 1.00 66.44 92 LYS A O 1
ATOM 775 N N . PRO A 1 93 ? 13.253 -5.177 -6.897 1.00 69.94 93 PRO A N 1
ATOM 776 C CA . PRO A 1 93 ? 13.518 -3.808 -6.463 1.00 69.94 93 PRO A CA 1
ATOM 777 C C . PRO A 1 93 ? 13.692 -2.870 -7.663 1.00 69.94 93 PRO A C 1
ATOM 779 O O . PRO A 1 93 ? 14.259 -3.264 -8.680 1.00 69.94 93 PRO A O 1
ATOM 782 N N . LEU A 1 94 ? 13.262 -1.610 -7.538 1.00 73.56 94 LEU A N 1
ATOM 783 C CA . LEU A 1 94 ? 13.420 -0.603 -8.599 1.00 73.56 94 LEU A CA 1
ATOM 784 C C . LEU A 1 94 ? 14.884 -0.492 -9.064 1.00 73.56 94 LEU A C 1
ATOM 786 O O . LEU A 1 94 ? 15.147 -0.450 -10.262 1.00 73.56 94 LEU A O 1
ATOM 790 N N . SER A 1 95 ? 15.824 -0.551 -8.117 1.00 75.00 95 SER A N 1
ATOM 791 C CA . SER A 1 95 ? 17.267 -0.539 -8.371 1.00 75.00 95 SER A CA 1
ATOM 792 C C . SER A 1 95 ? 17.740 -1.689 -9.263 1.00 75.00 95 SER A C 1
ATOM 794 O O . SER A 1 95 ? 18.586 -1.472 -10.124 1.00 75.00 95 SER A O 1
ATOM 796 N N . TYR A 1 96 ? 17.160 -2.886 -9.125 1.00 77.31 96 TYR A N 1
ATOM 797 C CA . TYR A 1 96 ? 17.480 -4.037 -9.974 1.00 77.31 96 TYR A CA 1
ATOM 798 C C . TYR A 1 96 ? 17.094 -3.778 -11.433 1.00 77.31 96 TYR A C 1
ATOM 800 O O . TYR A 1 96 ? 17.871 -4.040 -12.349 1.00 77.31 96 TYR A O 1
ATOM 808 N N . LEU A 1 97 ? 15.897 -3.229 -11.660 1.00 76.31 97 LEU A N 1
ATOM 809 C CA . LEU A 1 97 ? 15.442 -2.901 -13.009 1.00 76.31 97 LEU A CA 1
ATOM 810 C C . LEU A 1 97 ? 16.282 -1.783 -13.623 1.00 76.31 97 LEU A C 1
ATOM 812 O O . LEU A 1 97 ? 16.654 -1.891 -14.786 1.00 76.31 97 LEU A O 1
ATOM 816 N N . GLN A 1 98 ? 16.634 -0.748 -12.860 1.00 78.56 98 GLN A N 1
ATOM 817 C CA . GLN A 1 98 ? 17.525 0.312 -13.343 1.00 78.56 98 GLN A CA 1
ATOM 818 C C . GLN A 1 98 ? 18.888 -0.245 -13.767 1.00 78.56 98 GLN A C 1
ATOM 820 O O . GLN A 1 98 ? 19.348 0.045 -14.867 1.00 78.56 98 GLN A O 1
ATOM 825 N N . GLU A 1 99 ? 19.501 -1.091 -12.935 1.00 80.38 99 GLU A N 1
ATOM 826 C CA . GLU A 1 9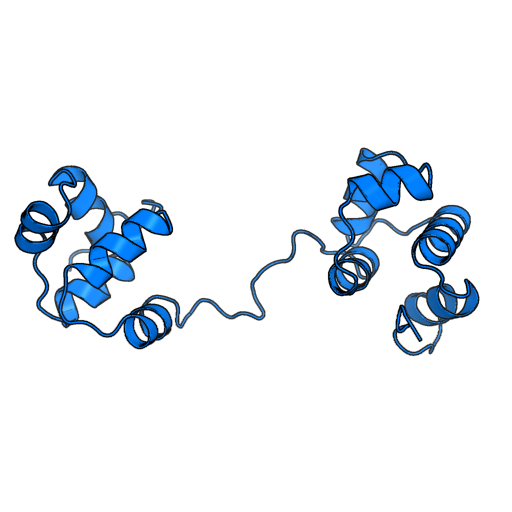9 ? 20.804 -1.701 -13.219 1.00 80.38 99 GLU A CA 1
ATOM 827 C C . GLU A 1 99 ? 20.768 -2.574 -14.483 1.00 80.38 99 GLU A C 1
ATOM 829 O O . GLU A 1 99 ? 21.673 -2.504 -15.312 1.00 80.38 99 GLU A O 1
ATOM 834 N N . LYS A 1 100 ? 19.718 -3.388 -14.661 1.00 78.81 100 LYS A N 1
ATOM 835 C CA . LYS A 1 100 ? 19.628 -4.334 -15.788 1.00 78.81 100 LYS A CA 1
ATOM 836 C C . LYS A 1 100 ? 19.121 -3.722 -17.087 1.00 78.81 100 LYS A C 1
ATOM 838 O O . LYS A 1 100 ? 19.456 -4.227 -18.154 1.00 78.81 100 LYS A O 1
ATOM 843 N N . THR A 1 101 ? 18.311 -2.670 -17.013 1.00 75.81 101 THR A N 1
ATOM 844 C CA . THR A 1 101 ? 17.730 -2.030 -18.204 1.00 75.81 101 THR A CA 1
ATOM 845 C C . THR A 1 101 ? 18.490 -0.782 -18.638 1.00 75.81 101 THR A C 1
ATOM 847 O O . THR A 1 101 ? 18.365 -0.379 -19.787 1.00 75.81 101 THR A O 1
ATOM 850 N N . GLY A 1 102 ? 19.255 -0.146 -17.746 1.00 78.00 102 GLY A N 1
ATOM 851 C CA . GLY A 1 102 ? 19.879 1.154 -18.008 1.00 78.00 102 GLY A CA 1
ATOM 852 C C . GLY A 1 102 ? 18.882 2.317 -18.096 1.00 78.00 102 GLY A C 1
ATOM 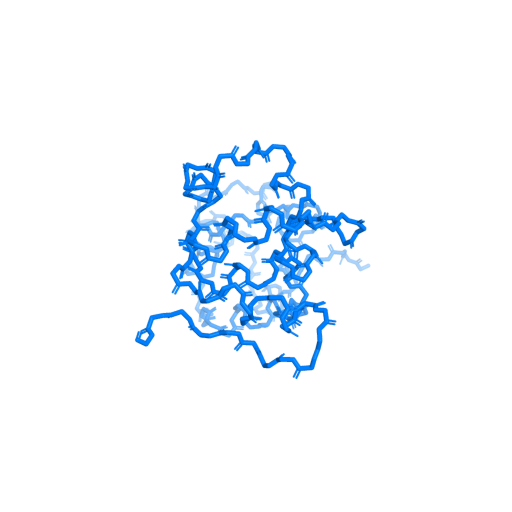853 O O . GLY A 1 102 ? 19.282 3.432 -18.423 1.00 78.00 102 GLY A O 1
ATOM 854 N N . ILE A 1 103 ? 17.595 2.084 -17.812 1.00 78.81 103 ILE A N 1
ATOM 855 C CA . ILE A 1 103 ? 16.575 3.135 -17.770 1.00 78.81 103 ILE A CA 1
ATOM 856 C C . ILE A 1 103 ? 16.816 3.987 -16.524 1.00 78.81 103 ILE A C 1
ATOM 858 O O . ILE A 1 103 ? 16.956 3.465 -15.412 1.00 78.81 103 ILE A O 1
ATOM 862 N N . ASP A 1 104 ? 16.839 5.308 -16.697 1.00 85.31 104 ASP A N 1
ATOM 863 C CA . ASP A 1 104 ? 17.036 6.221 -15.579 1.00 85.31 104 ASP A CA 1
ATOM 864 C C . ASP A 1 104 ? 15.907 6.091 -14.541 1.00 85.31 104 ASP A C 1
ATOM 866 O O . ASP A 1 104 ? 14.751 5.794 -14.854 1.00 85.31 104 ASP A O 1
ATOM 870 N N . GLY A 1 105 ? 16.238 6.311 -13.268 1.00 80.00 105 GLY A N 1
ATOM 871 C CA . GLY A 1 105 ? 15.298 6.071 -12.170 1.00 80.00 105 GLY A CA 1
ATOM 872 C C . GLY A 1 105 ? 14.064 6.950 -12.190 1.00 80.00 105 GLY A C 1
ATOM 873 O O . GLY A 1 105 ? 12.997 6.521 -11.756 1.00 80.00 105 GLY A O 1
ATOM 874 N N . VAL A 1 106 ? 14.185 8.167 -12.717 1.00 85.31 106 VAL A N 1
ATOM 875 C CA . VAL A 1 106 ? 13.072 9.114 -12.790 1.00 85.31 106 VAL A CA 1
ATOM 876 C C . VAL A 1 106 ? 12.093 8.671 -13.872 1.00 85.31 106 VAL A C 1
ATOM 878 O O . VAL A 1 106 ? 10.880 8.675 -13.644 1.00 85.31 106 VAL A O 1
ATOM 881 N N . ARG A 1 107 ? 12.599 8.254 -15.035 1.00 85.75 107 ARG A N 1
ATOM 882 C CA . ARG A 1 107 ? 11.817 7.690 -16.134 1.00 85.75 107 ARG A CA 1
ATOM 883 C C . ARG A 1 107 ? 11.169 6.383 -15.726 1.00 85.75 107 ARG A C 1
ATOM 885 O O . ARG A 1 107 ? 9.965 6.251 -15.930 1.00 85.75 107 ARG A O 1
ATOM 892 N N . LEU A 1 108 ? 11.919 5.470 -15.112 1.00 84.38 108 LEU A N 1
ATOM 893 C CA . LEU A 1 108 ? 11.379 4.197 -14.651 1.00 84.38 108 LEU A CA 1
ATOM 894 C C . LEU A 1 108 ? 10.304 4.420 -13.587 1.00 84.38 108 LEU A C 1
ATOM 896 O O . LEU A 1 108 ? 9.211 3.893 -13.725 1.00 84.38 108 LEU A O 1
ATOM 900 N N . ASN A 1 109 ? 10.537 5.273 -12.588 1.00 84.62 109 ASN A N 1
ATOM 901 C CA . ASN A 1 109 ? 9.506 5.578 -11.597 1.00 84.62 109 ASN A CA 1
ATOM 902 C C . ASN A 1 109 ? 8.240 6.141 -12.262 1.00 84.62 109 ASN A C 1
ATOM 904 O O . ASN A 1 109 ? 7.155 5.630 -12.016 1.00 84.62 109 ASN A O 1
ATOM 908 N N . LYS A 1 110 ? 8.370 7.100 -13.190 1.00 86.56 110 LYS A N 1
ATOM 909 C CA . LYS A 1 110 ? 7.226 7.618 -13.964 1.00 86.56 110 LYS A CA 1
ATOM 910 C C . LYS A 1 110 ? 6.509 6.524 -14.758 1.00 86.56 110 LYS A C 1
ATOM 912 O O . LYS A 1 110 ? 5.287 6.520 -14.799 1.00 86.56 110 LYS A O 1
ATOM 917 N N . LEU A 1 111 ? 7.249 5.606 -15.378 1.00 84.69 111 LEU A N 1
ATOM 918 C CA . LEU A 1 111 ? 6.680 4.480 -16.120 1.00 84.69 111 LEU A CA 1
ATOM 919 C C . LEU A 1 111 ? 5.868 3.537 -15.240 1.00 84.69 111 LEU A C 1
ATOM 921 O O . LEU A 1 111 ? 4.945 2.911 -15.745 1.00 84.69 111 LEU A O 1
ATOM 925 N N . LEU A 1 112 ? 6.196 3.422 -13.954 1.00 85.75 112 LEU A N 1
ATOM 926 C CA . LEU A 1 112 ? 5.496 2.539 -13.025 1.00 85.75 112 LEU A CA 1
ATOM 927 C C . LEU A 1 112 ? 4.344 3.250 -12.301 1.00 85.75 112 LEU A C 1
ATOM 929 O O . LEU A 1 112 ? 3.336 2.621 -11.991 1.00 85.75 112 LEU A O 1
ATOM 933 N N . THR A 1 113 ? 4.472 4.549 -12.024 1.00 82.12 113 THR A N 1
ATOM 934 C CA . THR A 1 113 ? 3.519 5.300 -11.192 1.00 82.12 113 THR A CA 1
ATOM 935 C C . THR A 1 113 ? 2.531 6.165 -11.980 1.00 82.12 113 THR A C 1
ATOM 937 O O . THR A 1 113 ? 1.551 6.596 -11.395 1.00 82.12 113 THR A O 1
ATOM 940 N N . ASP A 1 114 ? 2.754 6.462 -13.267 1.00 83.88 114 ASP A N 1
ATOM 941 C CA . ASP A 1 114 ? 1.875 7.330 -14.074 1.00 83.88 114 ASP A CA 1
ATOM 942 C C . ASP A 1 114 ? 1.222 6.547 -15.227 1.00 83.88 114 ASP A C 1
ATOM 944 O O . ASP A 1 114 ? 1.883 6.163 -16.193 1.00 83.88 114 ASP A O 1
ATOM 948 N N . LYS A 1 115 ? -0.105 6.363 -15.164 1.00 79.31 115 LYS A N 1
ATOM 949 C CA . LYS A 1 115 ? -0.911 5.671 -16.193 1.00 79.31 115 LYS A CA 1
ATOM 950 C C . LYS A 1 115 ? -0.788 6.281 -17.592 1.00 79.31 115 LYS A C 1
ATOM 952 O O . LYS A 1 115 ? -0.998 5.587 -18.582 1.00 79.31 115 LYS A O 1
ATOM 957 N N . LYS A 1 116 ? -0.453 7.570 -17.704 1.00 82.19 116 LYS A N 1
ATOM 958 C CA . LYS A 1 116 ? -0.307 8.257 -18.998 1.00 82.19 116 LYS A CA 1
ATOM 959 C C . LYS A 1 116 ? 1.064 8.027 -19.629 1.00 82.19 116 LYS A C 1
ATOM 961 O O . LYS A 1 116 ? 1.276 8.391 -20.789 1.00 82.19 116 LYS A O 1
ATOM 966 N N . LYS A 1 117 ? 2.025 7.465 -18.891 1.00 80.44 117 LYS A N 1
ATOM 967 C CA . LYS A 1 117 ? 3.387 7.239 -19.378 1.00 80.44 117 LYS A CA 1
ATOM 968 C C . LYS A 1 117 ? 3.520 5.833 -19.929 1.00 80.44 117 LYS A C 1
ATOM 970 O O . LYS A 1 117 ? 3.620 4.859 -19.197 1.00 80.44 117 LYS A O 1
ATOM 975 N N . ARG A 1 118 ? 3.596 5.760 -21.256 1.00 78.00 118 ARG A N 1
ATOM 976 C CA . ARG A 1 118 ? 3.863 4.519 -21.981 1.00 78.00 118 ARG A CA 1
ATOM 977 C C . ARG A 1 118 ? 5.374 4.267 -22.070 1.00 78.00 118 ARG A C 1
ATOM 979 O O . ARG A 1 118 ? 6.127 5.237 -22.257 1.00 78.00 118 ARG A O 1
ATOM 986 N N . PRO A 1 119 ? 5.828 3.010 -21.937 1.00 77.06 119 PRO A N 1
ATOM 987 C CA . PRO A 1 119 ? 7.202 2.646 -22.249 1.00 77.06 119 PRO A CA 1
ATOM 988 C C . PRO A 1 119 ? 7.440 2.764 -23.755 1.00 77.06 119 PRO A C 1
ATOM 990 O O . PRO A 1 119 ? 6.571 2.440 -24.567 1.00 77.06 119 PRO A O 1
ATOM 993 N N . TYR A 1 120 ? 8.630 3.212 -24.134 1.00 77.25 120 TYR A N 1
ATOM 994 C CA . TYR A 1 120 ? 9.129 3.060 -25.492 1.00 77.25 120 TYR A CA 1
ATOM 995 C C . TYR A 1 120 ? 9.347 1.575 -25.795 1.00 77.25 120 TYR A C 1
ATOM 997 O O . TYR A 1 120 ? 9.597 0.775 -24.893 1.00 77.25 120 TYR A O 1
ATOM 1005 N N . ALA A 1 121 ? 9.322 1.201 -27.074 1.00 65.75 121 ALA A N 1
ATOM 1006 C CA . ALA A 1 121 ? 9.549 -0.186 -27.483 1.00 65.75 121 ALA A CA 1
ATOM 1007 C C . ALA A 1 121 ? 10.896 -0.736 -26.967 1.00 65.75 121 ALA A C 1
ATOM 1009 O O . ALA A 1 121 ? 10.963 -1.864 -26.486 1.00 65.75 121 ALA A O 1
ATOM 1010 N N . ALA A 1 122 ? 11.950 0.088 -26.990 1.00 59.0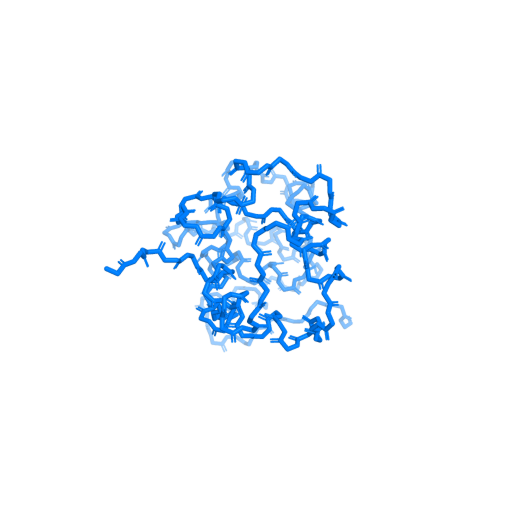9 122 ALA A N 1
ATOM 1011 C CA . ALA A 1 122 ? 13.254 -0.273 -26.438 1.00 59.09 122 ALA A CA 1
ATOM 1012 C C . ALA A 1 122 ? 13.204 -0.505 -24.916 1.00 59.09 122 ALA A C 1
ATOM 1014 O O . ALA A 1 122 ? 13.772 -1.477 -24.429 1.00 59.09 122 ALA A O 1
ATOM 1015 N N . GLU A 1 123 ? 12.480 0.335 -24.171 1.00 69.50 123 GLU A N 1
ATOM 1016 C CA . GLU A 1 123 ? 12.306 0.182 -22.720 1.00 69.50 123 GLU A CA 1
ATOM 1017 C C . GLU A 1 123 ? 11.560 -1.120 -22.397 1.00 69.50 123 GLU A C 1
ATOM 1019 O O . GLU A 1 123 ? 11.975 -1.869 -21.514 1.00 69.50 123 GLU A O 1
ATOM 1024 N N . LEU A 1 124 ? 10.509 -1.442 -23.158 1.00 78.88 124 LEU A N 1
ATOM 1025 C CA . LEU A 1 124 ? 9.743 -2.672 -22.964 1.00 78.88 124 LEU A CA 1
ATOM 1026 C C . LEU A 1 124 ? 10.563 -3.925 -23.305 1.00 78.88 124 LEU A C 1
ATOM 1028 O O . LEU A 1 124 ? 10.528 -4.912 -22.573 1.00 78.88 124 LEU A O 1
ATOM 1032 N N . TYR A 1 125 ? 11.367 -3.870 -24.368 1.00 71.50 125 TYR A N 1
ATOM 1033 C CA . TYR A 1 125 ? 12.318 -4.928 -24.714 1.00 71.50 125 TYR A CA 1
ATOM 1034 C C . TYR A 1 125 ? 13.353 -5.164 -23.603 1.00 71.50 125 TYR A C 1
ATOM 1036 O O . TYR A 1 125 ? 13.598 -6.310 -23.220 1.00 71.50 125 TYR A O 1
ATOM 1044 N N . LEU A 1 126 ? 13.935 -4.094 -23.054 1.00 67.50 126 LEU A N 1
ATOM 1045 C CA . LEU A 1 126 ? 14.926 -4.175 -21.978 1.00 67.50 126 LEU A CA 1
ATOM 1046 C C . LEU A 1 126 ? 14.319 -4.756 -20.698 1.00 67.50 126 LEU A C 1
ATOM 1048 O O . LEU A 1 126 ? 14.943 -5.598 -20.054 1.00 67.50 126 LEU A O 1
ATOM 1052 N N . ILE A 1 127 ? 13.085 -4.373 -20.364 1.00 79.38 127 ILE A N 1
ATOM 1053 C CA . ILE A 1 127 ? 12.345 -4.947 -19.234 1.00 79.38 127 ILE A CA 1
ATOM 1054 C C . ILE A 1 127 ? 12.090 -6.442 -19.458 1.00 79.38 127 ILE A C 1
ATOM 1056 O O . ILE A 1 127 ? 12.352 -7.235 -18.556 1.00 79.38 127 ILE A O 1
ATOM 1060 N N . ALA A 1 128 ? 11.662 -6.858 -20.656 1.00 77.62 128 ALA A N 1
ATOM 1061 C CA . ALA A 1 128 ? 11.483 -8.277 -20.970 1.00 77.62 128 ALA A CA 1
ATOM 1062 C C . ALA A 1 128 ? 12.787 -9.068 -20.770 1.00 77.62 128 ALA A C 1
ATOM 1064 O O . ALA A 1 128 ? 12.780 -10.115 -20.127 1.00 77.62 128 ALA A O 1
ATOM 1065 N N . LYS A 1 129 ? 13.927 -8.536 -21.233 1.00 78.44 129 LYS A N 1
ATOM 1066 C CA . LYS A 1 129 ? 15.244 -9.153 -21.011 1.00 78.44 129 LYS A CA 1
ATOM 1067 C C . LYS A 1 129 ? 15.632 -9.208 -19.533 1.00 78.44 129 LYS A C 1
ATOM 1069 O O . LYS A 1 129 ? 16.095 -10.252 -19.083 1.00 78.44 129 LYS A O 1
ATOM 1074 N N . ALA A 1 130 ? 15.405 -8.137 -18.774 1.00 80.31 130 ALA A N 1
ATOM 1075 C CA . ALA A 1 130 ? 15.705 -8.084 -17.341 1.00 80.31 130 ALA A CA 1
ATOM 1076 C C . ALA A 1 130 ? 14.878 -9.087 -16.515 1.00 80.31 130 ALA A C 1
ATOM 1078 O O . ALA A 1 130 ? 15.337 -9.558 -15.476 1.00 80.31 130 ALA A O 1
ATOM 1079 N N . LEU A 1 131 ? 13.677 -9.431 -16.982 1.00 81.31 131 LEU A N 1
ATOM 1080 C CA . LEU A 1 131 ? 12.794 -10.421 -16.362 1.00 81.31 131 LEU A CA 1
ATOM 1081 C C . LEU A 1 131 ? 12.949 -11.836 -16.940 1.00 81.31 131 LEU A C 1
ATOM 1083 O O . LEU A 1 131 ? 12.211 -12.729 -16.538 1.00 81.31 131 LEU A O 1
ATOM 1087 N N . ASN A 1 132 ? 13.879 -12.045 -17.878 1.00 82.62 132 ASN A N 1
ATOM 1088 C CA . ASN A 1 132 ? 14.047 -13.299 -18.619 1.00 82.62 132 ASN A CA 1
ATOM 1089 C C . ASN A 1 132 ? 12.767 -13.777 -19.346 1.00 82.62 132 ASN A C 1
ATOM 1091 O O . ASN A 1 132 ? 12.456 -14.964 -19.380 1.00 82.62 132 ASN A O 1
ATOM 1095 N N . LEU A 1 133 ? 12.020 -12.840 -19.932 1.00 81.62 133 LEU A N 1
ATOM 1096 C CA . LEU A 1 133 ? 10.831 -13.091 -20.749 1.00 81.62 133 LEU A CA 1
ATOM 1097 C C . LEU A 1 133 ? 11.142 -12.932 -22.240 1.00 81.62 133 LEU A C 1
ATOM 1099 O O . LEU A 1 133 ? 12.048 -12.188 -22.642 1.00 81.62 133 LEU A O 1
ATOM 1103 N N . LYS A 1 134 ? 10.344 -13.580 -23.097 1.00 84.56 134 LYS A N 1
ATOM 1104 C CA . LYS A 1 134 ? 10.357 -13.256 -24.528 1.00 84.56 134 LYS A CA 1
ATOM 1105 C C . LYS A 1 134 ? 9.733 -11.870 -24.721 1.00 84.56 134 LYS A C 1
ATOM 1107 O O . LYS A 1 134 ? 8.671 -11.612 -24.157 1.00 84.56 134 LYS A O 1
ATOM 1112 N N . PRO A 1 135 ? 10.320 -10.992 -25.555 1.00 79.94 135 PRO A N 1
ATOM 1113 C CA . PRO A 1 135 ? 9.720 -9.696 -25.853 1.00 79.94 135 PRO A CA 1
ATOM 1114 C C . PRO A 1 135 ? 8.277 -9.810 -26.352 1.00 79.94 135 PRO A C 1
ATOM 1116 O O . PRO A 1 135 ? 7.437 -9.053 -25.888 1.00 79.94 135 PRO A O 1
ATOM 1119 N N . SER A 1 136 ? 7.965 -10.796 -27.205 1.00 85.44 136 SER A N 1
ATOM 1120 C CA . SER A 1 136 ? 6.597 -11.016 -27.700 1.00 85.44 136 SER A CA 1
ATOM 1121 C C . SER A 1 136 ? 5.586 -11.153 -26.563 1.00 85.44 136 SER A C 1
ATOM 1123 O O . SER A 1 136 ? 4.599 -10.443 -26.563 1.00 85.44 136 SER A O 1
ATOM 1125 N N . GLN A 1 137 ? 5.895 -11.926 -25.517 1.00 84.00 137 GLN A N 1
ATOM 1126 C CA . GLN A 1 137 ? 4.999 -12.099 -24.368 1.00 84.00 137 GLN A CA 1
ATOM 1127 C C . GLN A 1 137 ? 4.644 -10.766 -23.697 1.00 84.00 137 GLN A C 1
ATOM 1129 O O . GLN A 1 137 ? 3.521 -10.580 -23.246 1.00 84.00 137 GLN A O 1
ATOM 1134 N N . LEU A 1 138 ? 5.596 -9.832 -23.625 1.00 81.31 138 LEU A N 1
ATOM 1135 C CA . LEU A 1 138 ? 5.369 -8.542 -22.984 1.00 81.31 138 LEU A CA 1
ATOM 1136 C C . LEU A 1 138 ? 4.644 -7.558 -23.914 1.00 81.31 138 LEU A C 1
ATOM 1138 O O . LEU A 1 138 ? 3.791 -6.802 -23.461 1.00 81.31 138 LEU A O 1
ATOM 1142 N N . PHE A 1 139 ? 4.961 -7.575 -25.209 1.00 82.00 139 PHE A N 1
ATOM 1143 C CA . PHE A 1 139 ? 4.285 -6.739 -26.202 1.00 82.00 139 PHE A CA 1
ATOM 1144 C C . PHE A 1 139 ? 2.843 -7.195 -26.451 1.00 82.00 139 PHE A C 1
ATOM 1146 O O . PHE A 1 139 ? 1.952 -6.350 -26.480 1.00 82.00 139 PHE A O 1
ATOM 1153 N N . ASP A 1 140 ? 2.611 -8.503 -26.561 1.00 85.31 140 ASP A N 1
ATOM 1154 C CA . ASP A 1 140 ? 1.285 -9.094 -26.753 1.00 85.31 140 ASP A CA 1
ATOM 1155 C C . ASP A 1 140 ? 0.396 -8.844 -25.529 1.00 85.31 140 ASP A C 1
ATOM 1157 O O . ASP A 1 140 ? -0.781 -8.560 -25.692 1.00 85.31 140 ASP A O 1
ATOM 1161 N N . TYR A 1 141 ? 0.956 -8.866 -24.314 1.00 87.50 141 TYR A N 1
ATOM 1162 C CA . TYR A 1 141 ? 0.213 -8.550 -23.091 1.00 87.50 141 TYR A CA 1
ATOM 1163 C C . TYR A 1 141 ? -0.203 -7.073 -22.985 1.00 87.50 141 TYR A C 1
ATOM 1165 O O . TYR A 1 141 ? -1.323 -6.782 -22.581 1.00 87.50 141 TYR A O 1
ATOM 1173 N N . PHE A 1 142 ? 0.681 -6.122 -23.320 1.00 82.25 142 PHE A N 1
ATOM 1174 C CA . PHE A 1 142 ? 0.363 -4.690 -23.178 1.00 82.25 142 PHE A CA 1
ATOM 1175 C C . PHE A 1 142 ? -0.379 -4.087 -24.375 1.00 82.25 142 PHE A C 1
ATOM 1177 O O . PHE A 1 142 ? -0.998 -3.033 -24.234 1.00 82.25 142 PHE A O 1
ATOM 1184 N N . TYR A 1 143 ? -0.256 -4.679 -25.564 1.00 84.44 143 TYR A N 1
ATOM 1185 C CA . TYR A 1 143 ? -0.737 -4.068 -26.808 1.00 84.44 143 TYR A CA 1
ATOM 1186 C C . TYR A 1 143 ? -1.479 -5.027 -27.748 1.00 84.44 143 TYR A C 1
ATOM 1188 O O . TYR A 1 143 ? -1.929 -4.582 -28.803 1.00 84.44 143 TYR A O 1
ATOM 1196 N N . GLY A 1 144 ? -1.598 -6.306 -27.394 1.00 82.50 144 GLY A N 1
ATOM 1197 C CA . GLY A 1 144 ? -2.373 -7.308 -28.124 1.00 82.50 144 GLY A CA 1
ATOM 1198 C C . GLY A 1 144 ? -3.331 -8.051 -27.193 1.00 82.50 144 GLY A C 1
ATOM 1199 O O . GLY A 1 144 ? -3.704 -7.539 -26.141 1.00 82.50 144 GLY A O 1
ATOM 1200 N N . ASP A 1 145 ? -3.691 -9.276 -27.576 1.00 85.38 145 ASP A N 1
ATOM 1201 C CA . ASP A 1 145 ? -4.584 -10.154 -26.805 1.00 85.38 145 ASP A CA 1
ATOM 1202 C C . ASP A 1 145 ? -3.804 -11.231 -26.021 1.00 85.38 145 ASP A C 1
ATOM 1204 O O . ASP A 1 145 ? -4.297 -12.332 -25.773 1.00 85.38 145 ASP A O 1
ATOM 1208 N N . GLY A 1 146 ? -2.540 -10.951 -25.687 1.00 79.19 146 GLY A N 1
ATOM 1209 C CA . GLY A 1 146 ? -1.660 -11.894 -25.003 1.00 79.19 146 GLY A CA 1
ATOM 1210 C C . GLY A 1 146 ? -2.003 -12.056 -23.522 1.00 79.19 146 GLY A C 1
ATOM 1211 O O . GLY A 1 146 ? -2.311 -11.094 -22.821 1.00 79.19 146 GLY A O 1
ATOM 1212 N N . GLU A 1 147 ? -1.890 -13.281 -23.011 1.00 86.06 147 GLU A N 1
ATOM 1213 C CA . GLU A 1 147 ? -2.034 -13.541 -21.578 1.00 86.06 147 GLU A CA 1
ATOM 1214 C C . GLU A 1 147 ? -0.887 -12.926 -20.766 1.00 86.06 147 GLU A C 1
ATOM 1216 O O . GLU A 1 147 ? 0.225 -12.719 -21.263 1.00 86.06 147 GLU A O 1
ATOM 1221 N N . ARG A 1 148 ? -1.137 -12.682 -19.473 1.00 84.75 148 ARG A N 1
ATOM 1222 C CA . ARG A 1 148 ? -0.112 -12.189 -18.548 1.00 84.75 148 ARG A CA 1
ATOM 1223 C C . ARG A 1 148 ? 1.068 -13.176 -18.485 1.00 84.75 148 ARG A C 1
ATOM 1225 O O . ARG A 1 148 ? 0.863 -14.325 -18.094 1.00 84.75 148 ARG A O 1
ATOM 1232 N N . PRO A 1 149 ? 2.308 -12.737 -18.778 1.00 82.19 149 PRO A N 1
ATOM 1233 C CA . PRO A 1 149 ? 3.486 -13.597 -18.697 1.00 82.19 149 PRO A CA 1
ATOM 1234 C C . PRO A 1 149 ? 3.686 -14.234 -17.311 1.00 82.19 149 PRO A C 1
ATOM 1236 O O . PRO A 1 149 ? 3.311 -13.666 -16.288 1.00 82.19 149 PRO A O 1
ATOM 1239 N N . VAL A 1 150 ? 4.369 -15.377 -17.246 1.00 78.00 150 VAL A N 1
ATOM 1240 C CA . VAL A 1 150 ? 4.862 -15.971 -15.991 1.00 78.00 150 VAL A CA 1
ATOM 1241 C C . VAL A 1 150 ? 6.387 -16.006 -16.060 1.00 78.00 150 VAL A C 1
ATOM 1243 O O . VAL A 1 150 ? 6.953 -16.445 -17.058 1.00 78.00 150 VAL A O 1
ATOM 1246 N N . VAL A 1 151 ? 7.060 -15.497 -15.027 1.00 65.44 151 VAL A N 1
ATOM 1247 C CA . VAL A 1 151 ? 8.529 -15.480 -14.936 1.00 65.44 151 VAL A CA 1
ATOM 1248 C C . VAL A 1 151 ? 8.970 -16.690 -14.120 1.00 65.44 151 VAL A C 1
ATOM 1250 O O . VAL A 1 151 ? 8.506 -16.852 -12.994 1.00 65.44 151 VAL A O 1
ATOM 1253 N N . GLY A 1 152 ? 9.891 -17.495 -14.657 1.00 58.44 152 GLY A N 1
ATOM 1254 C CA . GLY A 1 152 ? 10.509 -18.612 -13.931 1.00 58.44 152 GLY A CA 1
ATOM 1255 C C . GLY A 1 152 ? 9.933 -20.005 -14.205 1.00 58.44 152 GLY A C 1
ATOM 1256 O O . GLY A 1 152 ? 9.990 -20.843 -13.310 1.00 58.44 152 GLY A O 1
ATOM 1257 N N . ALA A 1 153 ? 9.403 -20.253 -15.406 1.00 41.50 153 ALA A N 1
ATOM 1258 C CA . ALA A 1 153 ? 9.344 -21.617 -15.942 1.00 41.50 153 ALA A CA 1
ATOM 1259 C C . ALA A 1 153 ? 10.716 -22.030 -16.497 1.00 41.50 153 ALA A C 1
ATOM 1261 O O . ALA A 1 153 ? 11.392 -21.146 -17.079 1.00 41.50 153 ALA A O 1
#

InterPro domains:
  IPR001387 Cro/C1-type, helix-turn-helix domain [PF13443] (97-141)

Foldseek 3Di:
DAAFALLLVVCVVVVNDLVLQCVQQVDDSVLSVCNTGPNPDDQDPVNLVSSQVSDPDDPVVSCCRSCVVVDPVPPPPLFPAPVLVLVVVVPDPLVLLCVQLVDDSVLSSCCRRPNVRDDDLSSLCSSCVSQVHDSCQSCCVPPNVHDRDDGDD

Radius of gyration: 22.85 Å; chains: 1; bounding box: 42×34×61 Å

Sequence (153 aa):
MGHYTKLGRYLVRNKINQKYIVENTGFSAEKVSNYYIEDRTLVYADEFYKIIKCTSLDFDDSCAEIFKDIDITNYESKWQSELGIFLFGYFKPLSYLQEKTGIDGVRLNKLLTDKKKRPYAAELYLIAKALNLKPSQLFDYFYGDGERPVVGA